Protein AF-A0A7X6ZQ11-F1 (afdb_monomer_lite)

pLDDT: mean 94.91, std 4.49, range [73.5, 98.5]

Sequence (95 aa):
VSWDCSLCQSHIAKALKKRAEEKNVRISAFWAGLPGPAEWNFTRGPVTLGLVPAEFRWARIEALKAWADFAVEVGAPVLVTHRGFLPEDMTDERF

Secondary structure (DSSP, 8-state):
--S-GGG--HHHHHHHHHHHHHTT-----EE---SS----STTTHHHHSSS-SHHHHHHHHHHHHHHHHHHHHHT-S-EE-------S-TTSTT-

Foldseek 3Di:
DQQDLVCLDLVNLLVLLVVCVVVVHDQAEAEHHFDDDCDPDPPCQQCTFALLNPVRNVSRVVSQVSVVSSCVSNVHPYYDYDRTDQDPDPPPPSD

Structure (mmCIF, N/CA/C/O backbone):
data_AF-A0A7X6ZQ11-F1
#
_entry.id   AF-A0A7X6ZQ11-F1
#
loop_
_atom_site.group_PDB
_atom_site.id
_atom_site.type_symbol
_atom_site.label_atom_id
_atom_site.label_alt_id
_atom_site.label_comp_id
_atom_site.label_asym_id
_atom_site.label_entity_id
_atom_site.label_seq_id
_atom_site.pdbx_PDB_ins_code
_atom_site.Cartn_x
_atom_site.Cartn_y
_atom_site.Cartn_z
_atom_site.occupancy
_atom_site.B_iso_or_equiv
_atom_site.auth_seq_id
_atom_site.auth_comp_id
_atom_site.auth_asym_id
_atom_site.auth_atom_id
_atom_site.pdbx_PDB_model_num
ATOM 1 N N . VAL A 1 1 ? 3.300 10.198 6.221 1.00 73.50 1 VAL A N 1
ATOM 2 C CA . VAL A 1 1 ? 2.064 9.708 6.880 1.00 73.50 1 VAL A CA 1
ATOM 3 C C . VAL A 1 1 ? 1.765 8.246 6.522 1.00 73.50 1 VAL A C 1
ATOM 5 O O . VAL A 1 1 ? 1.545 7.495 7.452 1.00 73.50 1 VAL A O 1
ATOM 8 N N . SER A 1 2 ? 1.876 7.784 5.263 1.00 85.31 2 SER A N 1
ATOM 9 C CA . SER A 1 2 ? 1.984 6.329 4.947 1.00 85.31 2 SER A CA 1
ATOM 10 C C . SER A 1 2 ? 3.081 5.962 3.928 1.00 85.31 2 SER A C 1
ATOM 12 O O . SER A 1 2 ? 3.198 4.821 3.505 1.00 85.31 2 SER A O 1
ATOM 14 N N . TRP A 1 3 ? 3.919 6.929 3.544 1.00 91.12 3 TRP A N 1
ATOM 15 C CA . TRP A 1 3 ? 5.129 6.718 2.728 1.00 91.12 3 TRP A CA 1
ATOM 16 C C . TRP A 1 3 ? 6.340 6.263 3.551 1.00 91.12 3 TRP A C 1
ATOM 18 O O . TRP A 1 3 ? 7.352 5.851 2.997 1.00 91.12 3 TRP A O 1
ATOM 28 N N . ASP A 1 4 ? 6.231 6.359 4.874 1.00 93.88 4 ASP A N 1
ATOM 29 C CA . ASP A 1 4 ? 7.267 5.979 5.822 1.00 93.88 4 ASP A CA 1
ATOM 30 C C . ASP A 1 4 ? 6.868 4.662 6.491 1.00 93.88 4 ASP A C 1
ATOM 32 O O . ASP A 1 4 ? 5.971 4.631 7.335 1.00 93.88 4 ASP A O 1
ATOM 36 N N . CYS A 1 5 ? 7.523 3.575 6.082 1.00 92.25 5 CYS A N 1
ATOM 37 C CA . CYS A 1 5 ? 7.247 2.230 6.586 1.00 92.25 5 CYS A CA 1
ATOM 38 C C . CYS A 1 5 ? 7.708 2.037 8.038 1.00 92.25 5 CYS A C 1
ATOM 40 O O . CYS A 1 5 ? 7.300 1.069 8.675 1.00 92.25 5 CYS A O 1
ATOM 42 N N . SER A 1 6 ? 8.504 2.956 8.603 1.00 94.12 6 SER A N 1
ATOM 43 C CA . SER A 1 6 ? 8.850 2.902 10.029 1.00 94.12 6 SER A CA 1
ATOM 44 C C . SER A 1 6 ? 7.626 3.086 10.931 1.00 94.12 6 SER A C 1
ATOM 46 O O . SER A 1 6 ? 7.661 2.693 12.095 1.00 94.12 6 SER A O 1
ATOM 48 N N . LEU A 1 7 ? 6.524 3.618 10.387 1.00 95.19 7 LEU A N 1
ATOM 49 C CA . LEU A 1 7 ? 5.247 3.794 11.075 1.00 95.19 7 LEU A CA 1
ATOM 50 C C . LEU A 1 7 ? 4.377 2.526 11.096 1.00 95.19 7 LEU A C 1
ATOM 52 O O . LEU A 1 7 ? 3.333 2.540 11.751 1.00 95.19 7 LEU A O 1
ATOM 56 N N . CYS A 1 8 ? 4.785 1.437 10.429 1.00 94.06 8 CYS A N 1
ATOM 57 C CA . CYS A 1 8 ? 4.119 0.128 10.475 1.00 94.06 8 CYS A CA 1
ATOM 58 C C . CYS A 1 8 ? 4.312 -0.544 11.845 1.00 94.06 8 CYS A C 1
ATOM 60 O O . CYS A 1 8 ? 4.961 -1.579 11.968 1.00 94.06 8 CYS A O 1
ATOM 62 N N . GLN A 1 9 ? 3.789 0.073 12.903 1.00 96.38 9 GLN A N 1
ATOM 63 C CA . GLN A 1 9 ? 3.958 -0.383 14.277 1.00 96.38 9 GLN A CA 1
ATOM 64 C C . GLN A 1 9 ? 2.601 -0.578 14.944 1.00 96.38 9 GLN A C 1
ATOM 66 O O . GLN A 1 9 ? 1.746 0.309 14.919 1.00 96.38 9 GLN A O 1
ATOM 71 N N . SER A 1 10 ? 2.436 -1.720 15.614 1.00 97.00 10 SER A N 1
ATOM 72 C CA . SER A 1 10 ? 1.182 -2.111 16.272 1.00 97.00 10 SER A CA 1
ATOM 73 C C . SER A 1 10 ? 0.635 -1.036 17.222 1.00 97.00 10 SER A C 1
ATOM 75 O O . SER A 1 10 ? -0.563 -0.756 17.251 1.00 97.00 10 SER A O 1
ATOM 77 N N . HIS A 1 11 ? 1.503 -0.364 17.986 1.00 97.62 11 HIS A N 1
ATOM 78 C CA . HIS A 1 11 ? 1.054 0.673 18.918 1.00 97.62 11 HIS A CA 1
ATOM 79 C C . HIS A 1 11 ? 0.479 1.908 18.200 1.00 97.62 11 HIS A C 1
ATOM 81 O O . HIS A 1 11 ? -0.463 2.522 18.704 1.00 97.62 11 HIS A O 1
ATOM 87 N N . ILE A 1 12 ? 0.997 2.245 17.012 1.00 97.25 12 ILE A N 1
ATOM 88 C CA . ILE A 1 12 ? 0.487 3.335 16.173 1.00 97.25 12 ILE A CA 1
ATOM 89 C C . ILE A 1 12 ? -0.872 2.937 15.591 1.00 97.25 12 ILE A C 1
ATOM 91 O O . ILE A 1 12 ? -1.820 3.718 15.679 1.00 97.25 12 ILE A O 1
ATOM 95 N N . ALA A 1 13 ? -0.997 1.710 15.073 1.00 97.12 13 ALA A N 1
ATOM 96 C CA . ALA A 1 13 ? -2.253 1.179 14.543 1.00 97.12 13 ALA A CA 1
ATOM 97 C C . ALA A 1 13 ? -3.378 1.210 15.590 1.00 97.12 13 ALA A C 1
ATOM 99 O O . ALA A 1 13 ? -4.458 1.756 15.351 1.00 97.12 13 ALA A O 1
ATOM 100 N N . LYS A 1 14 ? -3.097 0.704 16.796 1.00 97.62 14 LYS A N 1
ATOM 101 C CA . LYS A 1 14 ? -4.045 0.688 17.920 1.00 97.62 14 LYS A CA 1
ATOM 102 C C . LYS A 1 14 ? -4.438 2.094 18.366 1.00 97.62 14 LYS A C 1
ATOM 104 O O . LYS A 1 14 ? -5.613 2.346 18.633 1.00 97.62 14 LYS A O 1
ATOM 109 N N . ALA A 1 15 ? -3.481 3.021 18.419 1.00 97.69 15 ALA A N 1
ATOM 110 C CA . ALA A 1 15 ? -3.763 4.414 18.751 1.00 97.69 15 ALA A CA 1
ATOM 111 C C . ALA A 1 15 ? -4.649 5.087 17.690 1.00 97.69 15 ALA A C 1
ATOM 113 O O . ALA A 1 15 ? -5.564 5.830 18.046 1.00 97.69 15 ALA A O 1
ATOM 114 N N . LEU A 1 16 ? -4.407 4.814 16.404 1.00 96.50 16 LEU A N 1
ATOM 115 C CA . LEU A 1 16 ? -5.223 5.325 15.304 1.00 96.50 16 LEU A CA 1
ATOM 116 C C . LEU A 1 16 ? -6.654 4.783 15.371 1.00 96.50 16 LEU A C 1
ATOM 118 O O . LEU A 1 16 ? -7.597 5.571 15.321 1.00 96.50 16 LEU A O 1
ATOM 122 N N . LYS A 1 17 ? -6.814 3.467 15.551 1.00 97.62 17 LYS A N 1
ATOM 123 C CA . LYS A 1 17 ? -8.123 2.821 15.701 1.00 97.62 17 LYS A CA 1
ATOM 124 C C . LYS A 1 17 ? -8.919 3.418 16.860 1.00 97.62 17 LYS A C 1
ATOM 126 O O . LYS A 1 17 ? -10.042 3.869 16.655 1.00 97.62 17 LYS A O 1
ATOM 131 N N . LYS A 1 1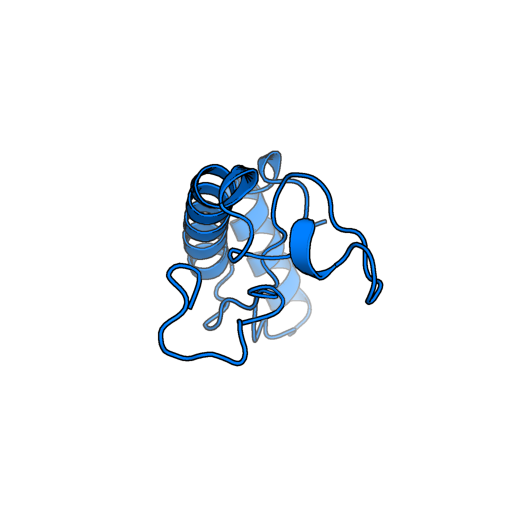8 ? -8.305 3.524 18.044 1.00 98.19 18 LYS A N 1
ATOM 132 C CA . LYS A 1 18 ? -8.941 4.116 19.230 1.00 98.19 18 LYS A CA 1
ATOM 133 C C . LYS A 1 18 ? -9.420 5.547 18.969 1.00 98.19 18 LYS A C 1
ATOM 135 O O . LYS A 1 18 ? -10.554 5.889 19.284 1.00 98.19 18 LYS A O 1
ATOM 140 N N . ARG A 1 19 ? -8.576 6.384 18.356 1.00 98.06 19 ARG A N 1
ATOM 141 C CA . ARG A 1 19 ? -8.940 7.774 18.026 1.00 98.06 19 ARG A CA 1
ATOM 142 C C . ARG A 1 19 ? -10.077 7.848 17.009 1.00 98.06 19 ARG A C 1
ATOM 144 O O . ARG A 1 19 ? -10.908 8.745 17.102 1.00 98.06 19 ARG A O 1
ATOM 151 N N . ALA A 1 20 ? -10.110 6.938 16.039 1.00 97.88 20 ALA A N 1
ATOM 152 C CA . ALA A 1 20 ? -11.189 6.873 15.062 1.00 97.88 20 ALA A CA 1
ATOM 153 C C . ALA A 1 20 ? -12.522 6.487 15.728 1.00 97.88 20 ALA A C 1
ATOM 155 O O . ALA A 1 20 ? -13.527 7.158 15.501 1.00 97.88 20 ALA A O 1
ATOM 156 N N . GLU A 1 21 ? -12.509 5.495 16.623 1.00 97.81 21 GLU A N 1
ATOM 157 C CA . GLU A 1 21 ? -13.672 5.078 17.422 1.00 97.81 21 GLU A CA 1
ATOM 158 C C . GLU A 1 21 ? -14.194 6.218 18.315 1.00 97.81 21 GLU A C 1
ATOM 160 O O . GLU A 1 21 ? -15.381 6.535 18.273 1.00 97.81 21 GLU A O 1
ATOM 165 N N . GLU A 1 22 ? -13.312 6.916 19.042 1.00 98.50 22 GLU A N 1
ATOM 166 C CA . GLU A 1 22 ? -13.662 8.077 19.885 1.00 98.50 22 GLU A CA 1
ATOM 167 C C . GLU A 1 22 ? -14.319 9.222 19.100 1.00 98.50 22 GLU A C 1
ATOM 169 O O . GLU A 1 22 ? -15.085 10.014 19.653 1.00 98.50 22 GLU A O 1
ATOM 174 N N . LYS A 1 23 ? -13.997 9.342 17.809 1.00 98.31 23 LYS A N 1
ATOM 175 C CA . LYS A 1 23 ? -14.542 10.365 16.910 1.00 98.31 23 LYS A CA 1
ATOM 176 C C . LYS A 1 23 ? -15.690 9.856 16.046 1.00 98.31 23 LYS A C 1
ATOM 178 O O . LYS A 1 23 ? -16.188 10.620 15.223 1.00 98.31 23 LYS A O 1
ATOM 183 N N . ASN A 1 24 ? -16.119 8.608 16.236 1.00 97.81 24 ASN A N 1
ATOM 184 C CA . ASN A 1 24 ? -17.136 7.951 15.421 1.00 97.81 24 ASN A CA 1
ATOM 185 C C . ASN A 1 24 ? -16.811 8.001 13.910 1.00 97.81 24 ASN A C 1
ATOM 187 O O . ASN A 1 24 ? -17.679 8.225 13.066 1.00 97.81 24 ASN A O 1
ATOM 191 N N . VAL A 1 25 ? -15.530 7.828 13.568 1.00 98.19 25 VAL A N 1
ATOM 192 C CA . VAL A 1 25 ? -15.024 7.789 12.192 1.00 98.19 25 VAL A CA 1
ATOM 193 C C . VAL A 1 25 ? -14.728 6.343 11.819 1.00 98.19 25 VAL A C 1
ATOM 195 O O . VAL A 1 25 ? -13.881 5.691 12.425 1.00 98.19 25 VAL A O 1
ATOM 198 N N . ARG A 1 26 ? -15.388 5.837 10.775 1.00 97.44 26 ARG A N 1
ATOM 199 C CA . ARG A 1 26 ? -15.097 4.508 10.230 1.00 97.44 26 ARG A CA 1
ATOM 200 C C . ARG A 1 26 ? -13.924 4.574 9.257 1.00 97.44 26 ARG A C 1
ATOM 202 O O . ARG A 1 26 ? -13.997 5.274 8.249 1.00 97.44 26 ARG A O 1
ATOM 209 N N . ILE A 1 27 ? -12.894 3.772 9.501 1.00 97.44 27 ILE A N 1
ATOM 210 C CA . ILE A 1 27 ? -11.783 3.598 8.561 1.00 97.44 27 ILE A CA 1
ATOM 211 C C . ILE A 1 27 ? -12.203 2.562 7.511 1.00 97.44 27 ILE A C 1
ATOM 213 O O . ILE A 1 27 ? -12.379 1.386 7.814 1.00 97.44 27 ILE A O 1
ATOM 217 N N . SER A 1 28 ? -12.439 3.006 6.276 1.00 97.44 28 SER A N 1
ATOM 218 C CA . SER A 1 28 ? -12.934 2.147 5.189 1.00 97.44 28 SER A CA 1
ATOM 219 C C . SER A 1 28 ? -11.826 1.489 4.372 1.00 97.44 28 SER A C 1
ATOM 221 O O . SER A 1 28 ? -12.033 0.404 3.834 1.00 97.44 28 SER A O 1
ATOM 223 N N . ALA A 1 29 ? -10.673 2.141 4.265 1.00 96.94 29 ALA A N 1
ATOM 224 C CA . ALA A 1 29 ? -9.533 1.678 3.497 1.00 96.94 29 ALA A CA 1
ATOM 225 C C . ALA A 1 29 ? -8.241 2.314 4.021 1.00 96.94 29 ALA A C 1
ATOM 227 O O . ALA A 1 29 ? -8.270 3.392 4.619 1.00 96.94 29 ALA A O 1
ATOM 228 N N . PHE A 1 30 ? -7.112 1.664 3.757 1.00 96.88 30 PHE A N 1
ATOM 229 C CA . PHE A 1 30 ? -5.782 2.170 4.067 1.00 96.88 30 PHE A CA 1
ATOM 230 C C . PHE A 1 30 ? -4.962 2.345 2.785 1.00 96.88 30 PHE A C 1
ATOM 232 O O . PHE A 1 30 ? -4.816 1.404 2.006 1.00 96.88 30 PHE A O 1
ATOM 239 N N . TRP A 1 31 ? -4.417 3.544 2.558 1.00 96.88 31 TRP A N 1
ATOM 240 C CA . TRP A 1 31 ? -3.525 3.814 1.427 1.00 96.88 31 TRP A CA 1
ATOM 241 C C . TRP A 1 31 ? -2.079 3.447 1.778 1.00 96.88 31 TRP A C 1
ATOM 243 O O . TRP A 1 31 ? -1.418 4.152 2.549 1.00 96.88 31 TRP A O 1
ATOM 253 N N . ALA A 1 32 ? -1.582 2.368 1.181 1.00 96.69 32 ALA A N 1
ATOM 254 C CA . ALA A 1 32 ? -0.224 1.879 1.350 1.00 96.69 32 ALA A CA 1
ATOM 255 C C . ALA A 1 32 ? 0.751 2.627 0.432 1.00 96.69 32 ALA A C 1
ATOM 257 O O . ALA A 1 32 ? 0.749 2.449 -0.793 1.00 96.69 32 ALA A O 1
ATOM 258 N N . GLY A 1 33 ? 1.593 3.463 1.043 1.00 95.25 33 GLY A N 1
ATOM 259 C CA . GLY A 1 33 ? 2.705 4.112 0.361 1.00 95.25 33 GLY A CA 1
ATOM 260 C C . GLY A 1 33 ? 3.852 3.134 0.114 1.00 95.25 33 GLY A C 1
ATOM 261 O O . GLY A 1 33 ? 4.093 2.214 0.896 1.00 95.25 33 GLY A O 1
ATOM 262 N N . LEU A 1 34 ? 4.562 3.345 -0.989 1.00 95.25 34 LEU A N 1
ATOM 263 C CA . LEU A 1 34 ? 5.663 2.496 -1.433 1.00 95.25 34 LEU A CA 1
ATOM 264 C C . LEU A 1 34 ? 6.999 3.237 -1.271 1.00 95.25 34 LEU A C 1
ATOM 266 O O . LEU A 1 34 ? 7.048 4.430 -1.5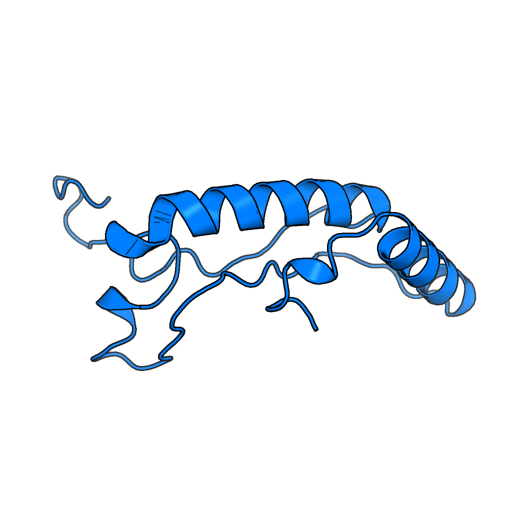79 1.00 95.25 34 LEU A O 1
ATOM 270 N N . PRO A 1 35 ? 8.079 2.569 -0.826 1.00 95.25 35 PRO A N 1
ATOM 271 C CA . PRO A 1 35 ? 9.398 3.185 -0.723 1.00 95.25 35 PRO A CA 1
ATOM 272 C C . PRO A 1 35 ? 10.003 3.501 -2.100 1.00 95.25 35 PRO A C 1
ATOM 274 O O . PRO A 1 35 ? 9.591 2.966 -3.138 1.00 95.25 35 PRO A O 1
ATOM 277 N N . GLY A 1 36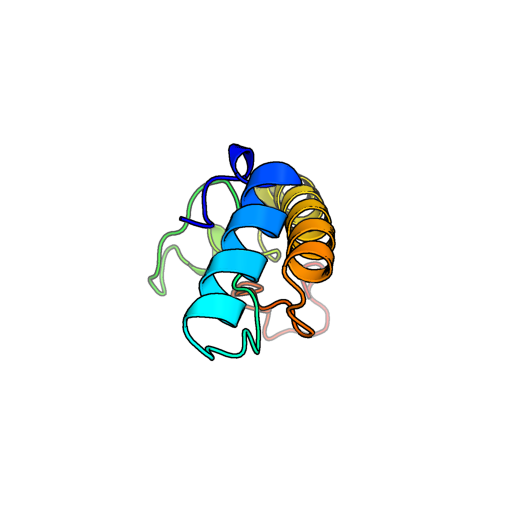 ? 11.037 4.342 -2.089 1.00 94.19 36 GLY A N 1
ATOM 278 C CA . GLY A 1 36 ? 11.777 4.738 -3.286 1.00 94.19 36 GLY A CA 1
ATOM 279 C C . GLY A 1 36 ? 11.134 5.907 -4.044 1.00 94.19 36 GLY A C 1
ATOM 280 O O . GLY A 1 36 ? 10.280 6.607 -3.498 1.00 94.19 36 GLY A O 1
ATOM 281 N N . PRO A 1 37 ? 11.559 6.156 -5.294 1.00 94.81 37 PRO A N 1
ATOM 282 C CA . PRO A 1 37 ? 11.114 7.314 -6.064 1.00 94.81 37 PRO A CA 1
ATOM 283 C C . PRO A 1 37 ? 9.619 7.234 -6.394 1.00 94.81 37 PRO A C 1
ATOM 285 O O . PRO A 1 37 ? 9.091 6.159 -6.659 1.00 94.81 37 PRO A O 1
ATOM 288 N N . ALA A 1 38 ? 8.934 8.376 -6.413 1.00 94.50 38 ALA A N 1
ATOM 289 C CA . ALA A 1 38 ? 7.518 8.466 -6.761 1.00 94.50 38 ALA A CA 1
ATOM 290 C C . ALA A 1 38 ? 7.257 9.715 -7.617 1.00 94.50 38 ALA A C 1
ATOM 292 O O . ALA A 1 38 ? 6.700 10.708 -7.147 1.00 94.50 38 ALA A O 1
ATOM 293 N N . GLU A 1 39 ? 7.710 9.686 -8.873 1.00 96.44 39 GLU A N 1
ATOM 294 C CA . GLU A 1 39 ? 7.572 10.812 -9.800 1.00 96.44 39 GLU A CA 1
ATOM 295 C C . GLU A 1 39 ? 6.218 10.745 -10.526 1.00 96.44 39 GLU A C 1
ATOM 297 O O . GLU A 1 39 ? 6.030 9.978 -11.468 1.00 96.44 39 GLU A O 1
ATOM 302 N N . TRP A 1 40 ? 5.255 11.562 -10.096 1.00 95.06 40 TRP A N 1
ATOM 303 C CA . TRP A 1 40 ? 3.887 11.579 -10.632 1.00 95.06 40 TRP A CA 1
ATOM 304 C C . TRP A 1 40 ? 3.762 12.392 -11.925 1.00 95.06 40 TRP A C 1
ATOM 306 O O . TRP A 1 40 ? 3.158 13.461 -11.957 1.00 95.06 40 TRP A O 1
ATOM 316 N N . ASN A 1 41 ? 4.355 11.886 -13.003 1.00 96.12 41 ASN A N 1
ATOM 317 C CA . ASN A 1 41 ? 4.212 12.428 -14.355 1.00 96.12 41 ASN A CA 1
ATOM 318 C C . ASN A 1 41 ? 4.312 11.309 -15.405 1.00 96.12 41 ASN A C 1
ATOM 320 O O . ASN A 1 41 ? 4.763 10.208 -15.102 1.00 96.12 41 ASN A O 1
ATOM 324 N N . PHE A 1 42 ? 3.912 11.578 -16.647 1.00 95.56 42 PHE A N 1
ATOM 325 C CA . PHE A 1 42 ? 3.879 10.549 -17.695 1.00 95.56 42 PHE A CA 1
ATOM 326 C C . PHE A 1 42 ? 5.257 10.132 -18.222 1.00 95.56 42 PHE A C 1
ATOM 328 O O . PHE A 1 42 ? 5.389 9.051 -18.783 1.00 95.56 42 PHE A O 1
ATOM 335 N N . THR A 1 43 ? 6.293 10.946 -18.016 1.00 95.81 43 THR A N 1
ATOM 336 C CA . THR A 1 43 ? 7.646 10.657 -18.512 1.00 95.81 43 THR A CA 1
ATOM 337 C C . THR A 1 43 ? 8.418 9.743 -17.559 1.00 95.81 43 THR A C 1
ATOM 339 O O . THR A 1 43 ? 9.116 8.828 -17.983 1.00 95.81 43 THR A O 1
ATOM 342 N N . ARG A 1 44 ? 8.307 9.993 -16.253 1.00 97.19 44 ARG A N 1
ATOM 343 C CA . ARG A 1 44 ? 9.072 9.325 -15.189 1.00 97.19 44 ARG A CA 1
ATOM 344 C C . ARG A 1 44 ? 8.218 8.384 -14.345 1.00 97.19 44 ARG A C 1
ATOM 346 O O . ARG A 1 44 ? 8.750 7.460 -13.734 1.00 97.19 44 ARG A O 1
ATOM 353 N N . GLY A 1 45 ? 6.901 8.559 -14.337 1.00 96.44 45 GLY A N 1
ATOM 354 C CA . GLY A 1 45 ? 5.962 7.687 -13.634 1.00 96.44 45 GLY A CA 1
ATOM 355 C C . GLY A 1 45 ? 6.071 6.211 -14.024 1.00 96.44 45 GLY A C 1
ATOM 356 O O . GLY A 1 45 ? 6.159 5.387 -13.112 1.00 96.44 45 GLY A O 1
ATOM 357 N N . PRO A 1 46 ? 6.162 5.851 -15.321 1.00 94.81 46 PRO A N 1
ATOM 358 C CA . PRO A 1 46 ? 6.270 4.452 -15.744 1.00 94.81 46 PRO A CA 1
ATOM 359 C C . PRO A 1 46 ? 7.481 3.699 -15.177 1.00 94.81 46 PRO A C 1
ATOM 361 O O . PRO A 1 46 ? 7.417 2.487 -14.999 1.00 94.81 46 PRO A O 1
ATOM 364 N N . VAL A 1 47 ? 8.571 4.404 -14.858 1.00 95.00 47 VAL A N 1
ATOM 365 C CA . VAL A 1 47 ? 9.809 3.800 -14.332 1.00 95.00 47 VAL A CA 1
ATOM 366 C C . VAL A 1 47 ? 10.006 4.018 -12.832 1.00 95.00 47 VAL A C 1
ATOM 368 O O . VAL A 1 47 ? 10.904 3.420 -12.248 1.00 95.00 47 VAL A O 1
ATOM 371 N N . THR A 1 48 ? 9.177 4.842 -12.182 1.00 96.06 48 THR A N 1
ATOM 372 C CA . THR A 1 48 ? 9.321 5.145 -10.748 1.00 96.06 48 THR A CA 1
ATOM 373 C C . THR A 1 48 ? 8.146 4.693 -9.894 1.00 96.06 48 THR A C 1
ATOM 375 O O . THR A 1 48 ? 8.355 4.388 -8.727 1.00 96.06 48 THR A O 1
ATOM 378 N N . LEU A 1 49 ? 6.922 4.582 -10.416 1.00 96.56 49 LEU A N 1
ATOM 379 C CA . LEU A 1 49 ? 5.730 4.329 -9.601 1.00 96.56 49 LEU A CA 1
ATOM 380 C C . LEU A 1 49 ? 5.329 2.850 -9.547 1.00 96.56 49 LEU A C 1
ATOM 382 O O . LEU A 1 49 ? 5.347 2.140 -10.547 1.00 96.56 49 LEU A O 1
ATOM 386 N N . GLY A 1 50 ? 4.864 2.411 -8.375 1.00 95.81 50 GLY A N 1
ATOM 387 C CA . GLY A 1 50 ? 4.184 1.125 -8.210 1.00 95.81 50 GLY A CA 1
ATOM 388 C C . GLY A 1 50 ? 5.079 -0.116 -8.199 1.00 95.81 50 GLY A C 1
ATOM 389 O O . GLY A 1 50 ? 6.243 -0.062 -7.817 1.00 95.81 50 GLY A O 1
ATOM 390 N N . LEU A 1 51 ? 4.520 -1.263 -8.575 1.00 95.75 51 LEU A N 1
ATOM 391 C CA . LEU A 1 51 ? 5.202 -2.562 -8.582 1.00 95.75 51 LEU A CA 1
ATOM 392 C C . LEU A 1 51 ? 5.783 -2.929 -9.954 1.00 95.75 51 LEU A C 1
ATOM 394 O O . LEU A 1 51 ? 6.546 -3.890 -10.055 1.00 95.75 51 LEU A O 1
ATOM 398 N N . VAL A 1 52 ? 5.433 -2.174 -11.000 1.00 94.88 52 VAL A N 1
ATOM 399 C CA . VAL A 1 52 ? 5.878 -2.440 -12.374 1.00 94.88 52 VAL A CA 1
ATOM 400 C C . VAL A 1 52 ? 7.404 -2.321 -12.519 1.00 94.88 52 VAL A C 1
ATOM 402 O O . VAL A 1 52 ? 8.000 -3.263 -13.045 1.00 94.88 52 VAL A O 1
ATOM 405 N N . PRO A 1 53 ? 8.092 -1.275 -12.008 1.00 94.62 53 PRO A N 1
ATOM 406 C CA . PRO A 1 53 ? 9.551 -1.191 -12.099 1.00 94.62 53 PRO A CA 1
ATOM 407 C C . PRO A 1 53 ? 10.248 -2.294 -11.289 1.00 94.62 53 PRO A C 1
ATOM 409 O O . PRO A 1 53 ? 10.128 -2.354 -10.063 1.00 94.62 53 PRO A O 1
ATOM 412 N N . ALA A 1 54 ? 11.007 -3.155 -11.975 1.00 93.75 54 ALA A N 1
ATOM 413 C CA . ALA A 1 54 ? 11.655 -4.321 -11.369 1.00 93.75 54 ALA A CA 1
ATOM 414 C C . ALA A 1 54 ? 12.653 -3.950 -10.260 1.00 93.75 54 ALA A C 1
ATOM 416 O O . ALA A 1 54 ? 12.702 -4.631 -9.238 1.00 93.75 54 ALA A O 1
ATOM 417 N N . GLU A 1 55 ? 13.377 -2.839 -10.431 1.00 95.19 55 GLU A N 1
ATOM 418 C CA . GLU A 1 55 ? 14.384 -2.336 -9.485 1.00 95.19 55 GLU A CA 1
ATOM 419 C C . GLU A 1 55 ? 13.828 -2.152 -8.062 1.00 95.19 55 GLU A C 1
ATOM 421 O O . GLU A 1 55 ? 14.501 -2.463 -7.083 1.00 95.19 55 GLU A O 1
ATOM 426 N N . PHE A 1 56 ? 12.572 -1.708 -7.932 1.00 95.19 56 PHE A N 1
ATOM 427 C CA . PHE A 1 56 ? 11.959 -1.403 -6.632 1.00 95.19 56 PHE A CA 1
ATOM 428 C C . PHE A 1 56 ? 10.960 -2.464 -6.161 1.00 95.19 56 PHE A C 1
ATOM 430 O O . PHE A 1 56 ? 10.492 -2.410 -5.022 1.00 95.19 56 PHE A O 1
ATOM 437 N N . ARG A 1 57 ? 10.601 -3.424 -7.021 1.00 95.12 57 ARG A N 1
ATOM 438 C CA . ARG A 1 57 ? 9.452 -4.319 -6.821 1.00 95.12 57 ARG A CA 1
ATOM 439 C C . ARG A 1 57 ? 9.513 -5.087 -5.506 1.00 95.12 57 ARG A C 1
ATOM 441 O O . ARG A 1 57 ? 8.538 -5.080 -4.761 1.00 95.12 57 ARG A O 1
ATOM 448 N N . TRP A 1 58 ? 10.651 -5.705 -5.198 1.00 96.69 58 TRP A N 1
ATOM 449 C CA . TRP A 1 58 ? 10.801 -6.518 -3.988 1.00 96.69 58 TRP A CA 1
ATOM 450 C C . TRP A 1 58 ? 10.638 -5.701 -2.708 1.00 96.69 58 TRP A C 1
ATOM 452 O O . TRP A 1 58 ? 9.810 -6.043 -1.867 1.00 96.69 58 TRP A O 1
ATOM 462 N N . ALA A 1 59 ? 11.340 -4.572 -2.594 1.00 96.50 59 ALA A N 1
ATOM 463 C CA . ALA A 1 59 ? 11.217 -3.687 -1.435 1.00 96.50 59 ALA A CA 1
ATOM 464 C C . ALA A 1 59 ? 9.780 -3.162 -1.256 1.00 96.50 59 ALA A C 1
ATOM 466 O O . ALA A 1 59 ? 9.295 -3.001 -0.138 1.00 96.50 59 ALA A O 1
ATOM 467 N N . ARG A 1 60 ? 9.073 -2.921 -2.364 1.00 97.25 60 ARG A N 1
ATOM 468 C CA . ARG A 1 60 ? 7.686 -2.445 -2.358 1.00 97.25 60 ARG A CA 1
ATOM 469 C C . ARG A 1 60 ? 6.678 -3.527 -1.986 1.00 97.25 60 ARG A C 1
ATOM 471 O O . ARG A 1 60 ? 5.706 -3.217 -1.307 1.00 97.25 60 ARG A O 1
ATOM 478 N N . ILE A 1 61 ? 6.914 -4.779 -2.374 1.00 97.25 61 ILE A N 1
ATOM 479 C CA . ILE A 1 61 ? 6.109 -5.921 -1.920 1.00 97.25 61 ILE A CA 1
ATOM 480 C C . ILE A 1 61 ? 6.230 -6.085 -0.403 1.00 97.25 61 ILE A C 1
ATOM 482 O O . ILE A 1 61 ? 5.211 -6.235 0.268 1.00 97.25 61 ILE A O 1
ATOM 486 N N . GLU A 1 62 ? 7.440 -5.999 0.151 1.00 97.44 62 GLU A N 1
ATOM 487 C CA . GLU A 1 62 ? 7.637 -6.089 1.604 1.00 97.44 62 GLU A CA 1
ATOM 488 C C . GLU A 1 62 ? 6.947 -4.935 2.347 1.00 97.44 62 GLU A C 1
ATOM 490 O O . GLU A 1 62 ? 6.258 -5.161 3.342 1.00 97.44 62 GLU A O 1
ATOM 495 N N . ALA A 1 63 ? 7.017 -3.713 1.809 1.00 96.94 63 ALA A N 1
ATOM 496 C CA . ALA A 1 63 ? 6.255 -2.584 2.341 1.00 96.94 63 ALA A CA 1
ATOM 497 C C . ALA A 1 63 ? 4.736 -2.829 2.304 1.00 96.94 63 ALA A C 1
ATOM 499 O O . ALA A 1 63 ? 4.043 -2.537 3.277 1.00 96.94 63 ALA A O 1
ATOM 500 N N . LEU A 1 64 ? 4.201 -3.391 1.213 1.00 97.38 64 LEU A N 1
ATOM 501 C CA . LEU A 1 64 ? 2.771 -3.705 1.107 1.00 97.38 64 LEU A CA 1
ATOM 502 C C . LEU A 1 64 ? 2.319 -4.745 2.127 1.00 97.38 64 LEU A C 1
ATOM 504 O O . LEU A 1 64 ? 1.236 -4.589 2.683 1.00 97.38 64 LEU A O 1
ATOM 508 N N . LYS A 1 65 ? 3.132 -5.771 2.396 1.00 97.50 65 LYS A N 1
ATOM 509 C CA . LYS A 1 65 ? 2.837 -6.761 3.443 1.00 97.50 65 LYS A CA 1
ATOM 510 C C . 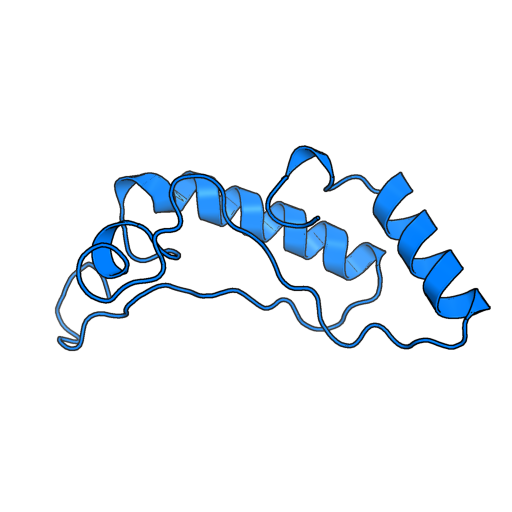LYS A 1 65 ? 2.775 -6.101 4.819 1.00 97.50 65 LYS A C 1
ATOM 512 O O . LYS A 1 65 ? 1.782 -6.262 5.518 1.00 97.50 65 LYS A O 1
ATOM 517 N N . ALA A 1 66 ? 3.766 -5.273 5.155 1.00 97.31 66 ALA A N 1
ATOM 518 C CA . ALA A 1 66 ? 3.772 -4.537 6.419 1.00 97.31 66 ALA A CA 1
ATOM 519 C C . ALA A 1 66 ? 2.552 -3.606 6.556 1.00 97.31 66 ALA A C 1
ATOM 521 O O . ALA A 1 66 ? 1.940 -3.521 7.621 1.00 97.31 66 ALA A O 1
ATOM 522 N N . TRP A 1 67 ? 2.154 -2.934 5.471 1.00 97.75 67 TRP A N 1
ATOM 523 C CA . TRP A 1 67 ? 0.940 -2.119 5.466 1.00 97.75 67 TRP A CA 1
ATOM 524 C C . TRP A 1 67 ? -0.346 -2.943 5.536 1.00 97.75 67 TRP A C 1
ATOM 526 O O . TRP A 1 67 ? -1.328 -2.454 6.091 1.00 97.75 67 TRP A O 1
ATOM 536 N N . ALA A 1 68 ? -0.366 -4.165 5.004 1.00 97.31 68 ALA A N 1
ATOM 537 C CA . ALA A 1 68 ? -1.505 -5.068 5.130 1.00 97.31 68 ALA A CA 1
ATOM 538 C C . ALA A 1 68 ? -1.722 -5.472 6.595 1.00 97.31 68 ALA A C 1
ATOM 540 O O . ALA A 1 68 ? -2.836 -5.331 7.098 1.00 97.31 68 ALA A O 1
ATOM 541 N N . ASP A 1 69 ? -0.657 -5.869 7.297 1.00 97.31 69 ASP A N 1
ATOM 542 C CA . ASP A 1 69 ? -0.714 -6.189 8.729 1.00 97.31 69 ASP A CA 1
ATOM 543 C C . ASP A 1 69 ? -1.185 -4.974 9.542 1.00 97.31 69 ASP A C 1
ATOM 545 O O . ASP A 1 69 ? -2.104 -5.064 10.362 1.00 97.31 69 ASP A O 1
ATOM 549 N N . PHE A 1 70 ? -0.633 -3.794 9.243 1.00 97.56 70 PHE A N 1
ATOM 550 C CA . PHE A 1 70 ? -1.056 -2.539 9.861 1.00 97.56 70 PHE A CA 1
ATOM 551 C C . PHE A 1 70 ? -2.539 -2.224 9.596 1.00 97.56 70 PHE A C 1
ATOM 553 O O . PHE A 1 70 ? -3.258 -1.818 10.509 1.00 97.56 70 PHE A O 1
ATOM 560 N N . ALA A 1 71 ? -3.021 -2.415 8.364 1.00 97.31 71 ALA A N 1
ATOM 561 C CA . ALA A 1 71 ? -4.412 -2.164 7.991 1.00 97.31 71 ALA A CA 1
ATOM 562 C C . ALA A 1 71 ? -5.382 -3.074 8.758 1.00 97.31 71 ALA A C 1
ATOM 564 O O . ALA A 1 71 ? -6.411 -2.591 9.238 1.00 97.31 71 ALA A O 1
ATOM 565 N N . VAL A 1 72 ? -5.023 -4.349 8.947 1.00 97.50 72 VAL A N 1
ATOM 566 C CA . VAL A 1 72 ? -5.785 -5.289 9.783 1.00 97.50 72 VAL A CA 1
ATOM 567 C C . VAL A 1 72 ? -5.869 -4.782 11.222 1.00 97.50 72 VAL A C 1
ATOM 569 O O . VAL A 1 72 ? -6.964 -4.714 11.781 1.00 97.50 72 VAL A O 1
ATOM 572 N N . GLU A 1 73 ? -4.749 -4.360 11.815 1.00 97.25 73 GLU A N 1
ATOM 573 C CA . GLU A 1 73 ? -4.737 -3.843 13.190 1.00 97.25 73 GLU A CA 1
ATOM 574 C C . GLU A 1 73 ? -5.556 -2.553 13.359 1.00 97.25 73 GLU A C 1
ATOM 576 O O . GLU A 1 73 ? -6.253 -2.378 14.364 1.00 97.25 73 GLU A O 1
ATOM 581 N N . VAL A 1 74 ? -5.516 -1.664 12.365 1.00 96.94 74 VAL A N 1
ATOM 582 C CA . VAL A 1 74 ? -6.324 -0.435 12.329 1.00 96.94 74 VAL A CA 1
ATOM 583 C C . VAL A 1 74 ? -7.818 -0.730 12.132 1.00 96.94 74 VAL A C 1
ATOM 585 O O . VAL A 1 74 ? -8.662 0.091 12.493 1.00 96.94 74 VAL A O 1
ATOM 588 N N . GLY A 1 75 ? -8.167 -1.908 11.610 1.00 97.00 75 GLY A N 1
ATOM 589 C CA . GLY A 1 75 ? -9.539 -2.288 11.274 1.00 97.00 75 GLY A CA 1
ATOM 590 C C . GLY A 1 75 ? -9.995 -1.792 9.900 1.00 97.00 75 GLY A C 1
ATOM 591 O O . GLY A 1 75 ? -11.195 -1.659 9.667 1.00 97.00 75 GLY A O 1
ATOM 592 N N . ALA A 1 76 ? -9.058 -1.505 8.993 1.00 97.44 76 ALA A N 1
ATOM 593 C CA . ALA A 1 76 ? -9.355 -1.155 7.612 1.00 97.44 76 ALA A CA 1
ATOM 594 C C . ALA A 1 76 ? -9.550 -2.440 6.778 1.00 97.44 76 ALA A C 1
ATOM 596 O O . ALA A 1 76 ? -8.611 -3.222 6.646 1.00 97.44 76 ALA A O 1
ATOM 597 N N . PRO A 1 77 ? -10.729 -2.671 6.173 1.00 96.25 77 PRO A N 1
ATOM 598 C CA . PRO A 1 77 ? -10.999 -3.898 5.417 1.00 96.25 77 PRO A CA 1
ATOM 599 C C . PRO A 1 77 ? -10.339 -3.936 4.030 1.00 96.25 77 PRO A C 1
ATOM 601 O O . PRO A 1 77 ? -10.351 -4.975 3.377 1.00 96.25 77 PRO A O 1
ATOM 604 N N . VAL A 1 78 ? -9.813 -2.806 3.548 1.00 97.19 78 VAL A N 1
ATOM 605 C CA . VAL A 1 78 ? -9.257 -2.668 2.198 1.00 97.19 78 VAL A CA 1
ATOM 606 C C . VAL A 1 78 ? -7.894 -1.993 2.265 1.00 97.19 78 VAL A C 1
ATOM 608 O O . VAL A 1 78 ? -7.747 -0.941 2.886 1.00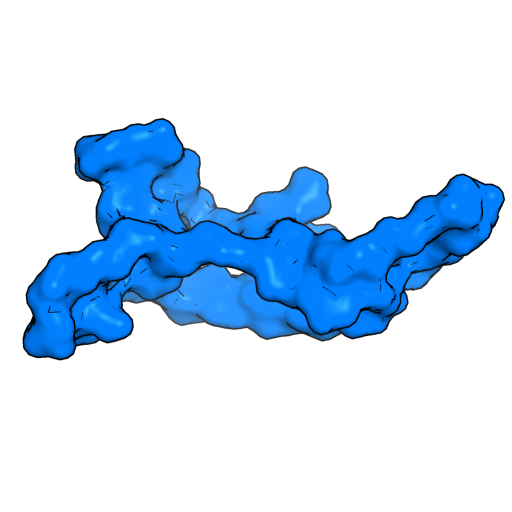 97.19 78 VAL A O 1
ATOM 611 N N . LEU A 1 79 ? -6.919 -2.565 1.561 1.00 95.88 79 LEU A N 1
ATOM 612 C CA . LEU A 1 79 ? -5.629 -1.941 1.286 1.00 95.88 79 LEU A CA 1
ATOM 613 C C . LEU A 1 79 ? -5.628 -1.386 -0.142 1.00 95.88 79 LEU A C 1
ATOM 615 O O . LEU A 1 79 ? -6.000 -2.087 -1.081 1.00 95.88 79 LEU A O 1
ATOM 619 N N . VAL A 1 80 ? -5.203 -0.138 -0.314 1.00 97.31 80 VAL A N 1
ATOM 620 C CA . VAL A 1 80 ? -5.166 0.552 -1.609 1.00 97.31 80 VAL A CA 1
ATOM 621 C C . VAL A 1 80 ? -3.741 0.992 -1.907 1.00 97.31 80 VAL A C 1
ATOM 623 O O . VAL A 1 80 ? -3.059 1.529 -1.039 1.00 97.31 80 VAL A O 1
ATOM 626 N N . THR A 1 81 ? -3.284 0.797 -3.141 1.00 96.69 81 THR A N 1
ATOM 627 C CA . THR A 1 81 ? -2.008 1.337 -3.618 1.00 96.69 81 THR A CA 1
ATOM 628 C C . THR A 1 81 ? -2.068 1.598 -5.120 1.00 96.69 81 THR A C 1
ATOM 630 O O . THR A 1 81 ? -2.882 1.008 -5.833 1.00 96.69 81 THR A O 1
ATOM 633 N N . HIS A 1 82 ? -1.178 2.451 -5.620 1.00 95.81 82 HIS A N 1
ATOM 634 C CA . HIS A 1 82 ? -0.985 2.632 -7.053 1.00 95.81 82 HIS A CA 1
ATOM 635 C C . HIS A 1 82 ? 0.010 1.589 -7.571 1.00 95.81 82 HIS A C 1
ATOM 637 O O . HIS A 1 82 ? 1.201 1.657 -7.264 1.00 95.81 82 HIS A O 1
ATOM 643 N N . ARG A 1 83 ? -0.465 0.622 -8.367 1.00 93.19 83 ARG A N 1
ATOM 644 C CA . ARG A 1 83 ? 0.373 -0.486 -8.865 1.00 93.19 83 ARG A CA 1
ATOM 645 C C . ARG A 1 83 ? 1.383 -0.082 -9.939 1.00 93.19 83 ARG A C 1
ATOM 647 O O . ARG A 1 83 ? 2.286 -0.867 -10.205 1.00 93.19 83 ARG A O 1
ATOM 654 N N . GLY A 1 84 ? 1.317 1.142 -10.456 1.00 94.88 84 GLY A N 1
ATOM 655 C CA . GLY A 1 84 ? 2.198 1.634 -11.516 1.00 94.88 84 GLY A CA 1
ATOM 656 C C . GLY A 1 84 ? 1.470 1.707 -12.852 1.00 94.88 84 GLY A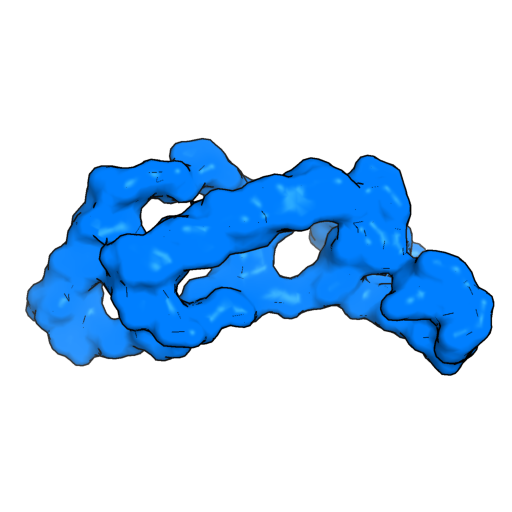 C 1
ATOM 657 O O . GLY A 1 84 ? 0.258 1.510 -12.916 1.00 94.88 84 GLY A O 1
ATOM 658 N N . PHE A 1 85 ? 2.223 1.998 -13.907 1.00 94.75 85 PHE A N 1
ATOM 659 C CA . PHE A 1 85 ? 1.723 1.988 -15.279 1.00 94.75 85 PHE A CA 1
ATOM 660 C C . PHE A 1 85 ? 1.830 0.561 -15.809 1.00 94.75 85 PHE A C 1
ATOM 662 O O . PHE A 1 85 ? 2.931 0.118 -16.129 1.00 94.75 85 PHE A O 1
ATOM 669 N N . LEU A 1 86 ? 0.715 -0.170 -15.818 1.00 92.50 86 LEU A N 1
ATOM 670 C CA . LEU A 1 86 ? 0.682 -1.523 -16.373 1.00 92.50 86 LEU A CA 1
ATOM 671 C C . LEU A 1 86 ? 1.043 -1.469 -17.868 1.00 92.50 86 LEU A C 1
ATOM 673 O O . LEU A 1 86 ? 0.593 -0.542 -18.546 1.00 92.50 86 LEU A O 1
ATOM 677 N N . PRO A 1 87 ? 1.854 -2.410 -18.383 1.00 90.19 87 PRO A N 1
ATOM 678 C CA . PRO A 1 87 ? 2.086 -2.515 -19.818 1.00 90.19 87 PRO A CA 1
ATOM 679 C C . PRO A 1 87 ? 0.769 -2.728 -20.573 1.00 90.19 87 PRO A C 1
ATOM 681 O O . PRO A 1 87 ? -0.125 -3.415 -20.087 1.00 90.19 87 PRO A O 1
ATOM 684 N N . GLU A 1 88 ? 0.662 -2.155 -21.770 1.00 89.62 88 GLU A N 1
ATOM 685 C CA . GLU A 1 88 ? -0.478 -2.400 -22.672 1.00 89.62 88 GLU A CA 1
ATOM 686 C C . GLU A 1 88 ? -0.360 -3.764 -23.373 1.00 89.62 88 GLU A C 1
ATOM 688 O O . GLU A 1 88 ? -1.357 -4.381 -23.745 1.00 89.62 88 GLU A O 1
ATOM 693 N N . ASP A 1 89 ? 0.873 -4.242 -23.558 1.00 89.94 89 ASP A N 1
ATOM 694 C CA . ASP A 1 89 ? 1.160 -5.549 -24.135 1.00 89.94 89 ASP A CA 1
ATOM 695 C C . ASP A 1 89 ? 1.070 -6.630 -23.051 1.00 89.94 89 ASP A C 1
ATOM 697 O O . ASP A 1 89 ? 1.895 -6.697 -22.141 1.00 89.94 89 ASP A O 1
ATOM 701 N N . MET A 1 90 ? 0.071 -7.502 -23.182 1.00 86.25 90 MET A N 1
ATOM 702 C CA . MET A 1 90 ? -0.175 -8.638 -22.287 1.00 86.25 90 MET A CA 1
ATOM 703 C C . MET A 1 90 ? 0.946 -9.693 -22.314 1.00 86.25 90 MET A C 1
ATOM 705 O O . MET A 1 90 ? 0.951 -10.592 -21.476 1.00 86.25 90 MET A O 1
ATOM 709 N N . THR A 1 91 ? 1.844 -9.640 -23.304 1.00 90.94 91 THR A N 1
ATOM 710 C CA . THR A 1 91 ? 3.000 -10.542 -23.436 1.00 90.94 91 THR A CA 1
ATOM 711 C C . THR A 1 91 ? 4.293 -9.948 -22.879 1.00 90.94 91 THR A C 1
ATOM 713 O O . THR A 1 91 ? 5.307 -10.642 -22.818 1.00 90.94 91 THR A O 1
ATOM 716 N N . ASP A 1 92 ? 4.266 -8.687 -22.438 1.00 87.56 92 ASP A N 1
ATOM 717 C CA . ASP A 1 92 ? 5.390 -8.047 -21.764 1.00 87.56 92 ASP A CA 1
ATOM 718 C C . ASP A 1 92 ? 5.641 -8.718 -20.408 1.00 87.56 92 ASP A C 1
ATOM 720 O O . ASP A 1 92 ? 4.730 -8.865 -19.599 1.00 87.56 92 ASP A O 1
ATOM 724 N N . GLU A 1 93 ? 6.890 -9.078 -20.110 1.00 84.00 93 GLU A N 1
ATOM 725 C CA . GLU A 1 93 ? 7.263 -9.715 -18.835 1.00 84.00 93 GLU A CA 1
ATOM 726 C C . GLU A 1 93 ? 6.988 -8.842 -17.594 1.00 84.00 93 GLU A C 1
ATOM 728 O O . GLU A 1 93 ? 7.101 -9.298 -16.454 1.00 84.00 93 GLU A O 1
ATOM 733 N N . ARG A 1 94 ? 6.681 -7.556 -17.791 1.00 78.56 94 ARG A N 1
ATOM 734 C CA . ARG A 1 94 ? 6.299 -6.618 -16.731 1.00 78.56 94 ARG A CA 1
ATOM 735 C C . ARG A 1 94 ? 4.792 -6.601 -16.455 1.00 78.56 94 ARG A C 1
ATOM 737 O O . ARG A 1 94 ? 4.404 -5.908 -15.509 1.00 78.56 94 ARG A O 1
ATOM 744 N N . PHE A 1 95 ? 3.981 -7.267 -17.282 1.00 74.44 95 PHE A N 1
ATOM 745 C CA . PHE A 1 95 ? 2.536 -7.414 -17.098 1.00 74.44 95 PHE A CA 1
ATOM 746 C C . PHE A 1 95 ? 2.231 -8.378 -15.940 1.00 74.44 95 PHE A C 1
ATOM 748 O O . PHE A 1 95 ? 1.377 -8.025 -15.089 1.00 74.44 95 PHE A O 1
#

Radius of gyration: 15.3 Å; chains: 1; bounding box: 32×23×44 Å